Protein AF-A0A968FHF0-F1 (afdb_monomer)

Solvent-accessible surface area (backbone atoms only — not comparable to full-atom values): 9612 Å² total; per-residue (Å²): 140,87,88,80,83,91,76,79,77,74,74,72,69,67,66,68,71,50,58,62,59,48,50,54,51,40,49,52,52,21,49,50,27,45,76,70,68,37,43,71,62,16,47,58,38,48,56,65,43,60,82,50,46,88,76,46,55,59,46,56,37,13,48,51,24,38,51,52,7,52,38,27,43,76,73,68,38,54,69,59,13,44,54,28,37,50,51,11,50,66,48,16,42,97,41,83,91,66,37,50,52,55,71,66,58,46,54,51,48,55,52,51,46,62,70,61,51,79,89,76,80,70,85,80,75,80,86,84,74,86,82,81,90,87,83,90,80,88,79,91,79,83,90,85,83,88,82,88,83,81,86,83,90,130

Secondary structure (DSSP, 8-state):
-------SSSSSSSSSTHHHHHHHHHHHHHHHHHHTT-HHHHHHHHHHHHTTGGGS-HHHHHHHHHHHHHHHHHTT-HHHHHHHHHHHHHHH-SSGGG-SS-HHHHHHHHHHHHHHS-S--------SSSS-----------------------

Sequence (154 aa):
MNRTLPLALCAGLALVAGACGTLQNDLVQAEGAYEEARYDDAEVWLADIGQDVAKLDREHRARFFYVRGMTAYRLGRRNDALHYLALAREESGESEAASHLTAEKRQIMDRTLAELTPHTATHRANEAGAEEEEESSDGEAGGADDGAEASPQG

Nearest PDB structures (foldseek):
  4gpk-assembly1_C  TM=6.651E-01  e=2.239E-01  Bacillus thuringiensis serovar thuringiensis
  4gpk-assembly1_A  TM=6.488E-01  e=2.239E-01  Bacillus thuringiensis serovar thuringiensis
  4gpk-assembly2_F  TM=6.864E-01  e=4.459E-01  Bacillus thuringiensis serovar thuringiensis
  4gpk-assembly2_H  TM=6.503E-01  e=3.803E-01  Bacillus thuringiensis serovar thuringiensis
  8rw5-assembly1_B  TM=7.600E-01  e=1.356E+00  Myxococcus xanthus

pLDDT: mean 79.23, std 21.5, range [38.66, 98.81]

Foldseek 3Di:
DDDDDDPPPPPPPPVPVVVQVVLVVLLVVLVVCVVVVVLVSSVVSLVVSVVVLVVDDLLSNLSSLLSQLVSCVSVVVLVSNLVSLVSSCVSQDDDCVSGSDHPVSVVVSVVSNVVSDDPPPPDPDDPPPPDDDDDDDDDDDDDDDDDDDDDDDD

Radius of gyration: 34.1 Å; Cα contacts (8 Å, |Δi|>4): 123; chains: 1; bounding box: 46×99×103 Å

Structure (mmCIF, N/CA/C/O backbone):
data_AF-A0A968FHF0-F1
#
_entry.id   AF-A0A968FHF0-F1
#
loop_
_atom_site.group_PDB
_atom_site.id
_atom_site.type_symbol
_atom_site.label_atom_id
_atom_site.label_alt_id
_atom_site.label_comp_id
_atom_site.label_asym_id
_atom_site.label_entity_id
_atom_site.label_seq_id
_atom_site.pdbx_PDB_ins_code
_atom_site.Cartn_x
_atom_site.Cartn_y
_atom_site.Cartn_z
_atom_site.occupancy
_atom_site.B_iso_or_equiv
_atom_site.auth_seq_id
_atom_site.auth_comp_id
_atom_site.auth_asym_id
_atom_site.auth_atom_id
_atom_site.pdbx_PDB_model_num
ATOM 1 N N . MET A 1 1 ? -25.601 -1.271 -57.653 1.00 40.75 1 MET A N 1
ATOM 2 C CA . MET A 1 1 ? -24.170 -1.370 -57.285 1.00 40.75 1 MET A CA 1
ATOM 3 C C . MET A 1 1 ? -24.030 -0.809 -55.880 1.00 40.75 1 MET A C 1
ATOM 5 O O . MET A 1 1 ? -23.852 0.390 -55.737 1.00 40.75 1 MET A O 1
ATOM 9 N N . ASN A 1 2 ? -24.183 -1.648 -54.851 1.00 42.88 2 ASN A N 1
ATOM 10 C CA . ASN A 1 2 ? -24.156 -1.200 -53.456 1.00 42.88 2 ASN A CA 1
ATOM 11 C C . ASN A 1 2 ? -22.913 -1.788 -52.788 1.00 42.88 2 ASN A C 1
ATOM 13 O O . ASN A 1 2 ? -22.830 -2.995 -52.583 1.00 42.88 2 ASN A O 1
ATOM 17 N N . ARG A 1 3 ? -21.927 -0.931 -52.509 1.00 54.50 3 ARG A N 1
ATOM 18 C CA . ARG A 1 3 ? -20.753 -1.248 -51.693 1.00 54.50 3 ARG A CA 1
ATOM 19 C C . ARG A 1 3 ? -20.996 -0.673 -50.307 1.00 54.50 3 ARG A C 1
ATOM 21 O O .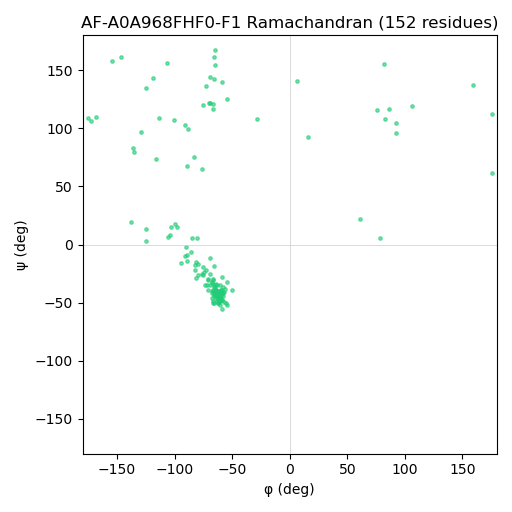 ARG A 1 3 ? -20.930 0.539 -50.135 1.00 54.50 3 ARG A O 1
ATOM 28 N N . THR A 1 4 ? -21.267 -1.529 -49.334 1.00 65.31 4 THR A N 1
ATOM 29 C CA . THR A 1 4 ? -21.303 -1.143 -47.924 1.00 65.31 4 THR A CA 1
ATOM 30 C C . THR A 1 4 ? -20.362 -2.025 -47.118 1.00 65.31 4 THR A C 1
ATOM 32 O O . THR A 1 4 ? -20.410 -3.245 -47.242 1.00 65.31 4 THR A O 1
ATOM 35 N N . LEU A 1 5 ? -19.600 -1.341 -46.257 1.00 58.75 5 LEU A N 1
ATOM 36 C CA . LEU A 1 5 ? -18.896 -1.793 -45.051 1.00 58.75 5 LEU A CA 1
ATOM 37 C C . LEU A 1 5 ? -17.516 -2.451 -45.221 1.00 58.75 5 LEU A C 1
ATOM 39 O O . LEU A 1 5 ? -17.401 -3.630 -45.538 1.00 58.75 5 LEU A O 1
ATOM 43 N N . PRO A 1 6 ? -16.473 -1.700 -44.820 1.00 53.44 6 PRO A N 1
ATOM 44 C CA . PRO A 1 6 ? -15.570 -2.200 -43.791 1.00 53.44 6 PRO A CA 1
ATOM 45 C C . PRO A 1 6 ? -15.285 -1.089 -42.766 1.00 53.44 6 PRO A C 1
ATOM 47 O O . PRO A 1 6 ? -14.268 -0.410 -42.839 1.00 53.44 6 PRO A O 1
ATOM 50 N N . LEU A 1 7 ? -16.202 -0.856 -41.824 1.00 52.72 7 LEU A N 1
ATOM 51 C CA . LEU A 1 7 ? -15.979 0.106 -40.726 1.00 52.72 7 LEU A CA 1
ATOM 52 C C . LEU A 1 7 ? -16.162 -0.520 -39.335 1.00 52.72 7 LEU A C 1
ATOM 54 O O . LEU A 1 7 ? -16.010 0.153 -38.326 1.00 52.72 7 LEU A O 1
ATOM 58 N N . ALA A 1 8 ? -16.434 -1.826 -39.265 1.00 54.81 8 ALA A N 1
ATOM 59 C CA . ALA A 1 8 ? -16.715 -2.520 -38.008 1.00 54.81 8 ALA A CA 1
ATOM 60 C C . ALA A 1 8 ? -15.475 -3.126 -37.316 1.00 54.81 8 ALA A C 1
ATOM 62 O O . ALA A 1 8 ? -15.582 -3.558 -36.175 1.00 54.81 8 ALA A O 1
ATOM 63 N N . LEU A 1 9 ? -14.302 -3.169 -37.963 1.00 51.28 9 LEU A N 1
ATOM 64 C CA . LEU A 1 9 ? -13.158 -3.944 -37.449 1.00 51.28 9 LEU A CA 1
ATOM 65 C C . LEU A 1 9 ? -12.162 -3.136 -36.590 1.00 51.28 9 LEU A C 1
ATOM 67 O O . LEU A 1 9 ? -11.381 -3.727 -35.854 1.00 51.28 9 LEU A O 1
ATOM 71 N N . CYS A 1 10 ? -12.192 -1.799 -36.620 1.00 49.84 10 CYS A N 1
ATOM 72 C CA . CYS A 1 10 ? -11.205 -0.977 -35.898 1.00 49.84 10 CYS A CA 1
ATOM 73 C C . CYS A 1 10 ? -11.593 -0.626 -34.448 1.00 49.84 10 CYS A C 1
ATOM 75 O O . CYS A 1 10 ? -10.763 -0.098 -33.715 1.00 49.84 10 CYS A O 1
ATOM 77 N N . ALA A 1 11 ? -12.821 -0.918 -34.008 1.00 54.66 11 ALA A N 1
ATOM 78 C CA . ALA A 1 11 ? -13.298 -0.523 -32.677 1.00 54.66 11 ALA A CA 1
ATOM 79 C C . ALA A 1 11 ? -12.850 -1.462 -31.534 1.00 54.66 11 ALA A C 1
ATOM 81 O O . ALA A 1 11 ? -12.934 -1.084 -30.371 1.00 54.66 11 ALA A O 1
ATOM 82 N N . GLY A 1 12 ? -12.355 -2.669 -31.837 1.00 53.34 12 GLY A N 1
ATOM 83 C CA . GLY A 1 12 ? -11.987 -3.660 -30.814 1.00 53.34 12 GLY A CA 1
ATOM 84 C C . GLY A 1 12 ? -10.603 -3.468 -30.178 1.00 53.34 12 GLY A C 1
ATOM 85 O O . GLY A 1 12 ? -10.376 -3.940 -29.070 1.00 53.34 12 GLY A O 1
ATOM 86 N N . LEU A 1 13 ? -9.673 -2.770 -30.843 1.00 52.03 13 LEU A N 1
ATOM 87 C CA . LEU A 1 13 ? -8.262 -2.743 -30.422 1.00 52.03 13 LEU A CA 1
ATOM 88 C C . LEU A 1 13 ? -7.921 -1.619 -29.422 1.00 52.03 13 LEU A C 1
ATOM 90 O O . LEU A 1 13 ? -6.881 -1.671 -28.774 1.00 52.03 13 LEU A O 1
ATOM 94 N N . ALA A 1 14 ? -8.794 -0.621 -29.253 1.00 54.88 14 ALA A N 1
ATOM 95 C CA . ALA A 1 14 ? -8.547 0.520 -28.363 1.00 54.88 14 ALA A CA 1
ATOM 96 C C . ALA A 1 14 ? -8.797 0.221 -26.869 1.00 54.88 14 ALA A C 1
ATOM 98 O O . ALA A 1 14 ? -8.326 0.963 -26.012 1.00 54.88 14 ALA A O 1
ATOM 99 N N . LEU A 1 15 ? -9.508 -0.863 -26.538 1.00 55.97 15 LEU A N 1
ATOM 100 C CA . LEU A 1 15 ? -9.890 -1.184 -25.155 1.00 55.97 15 LEU A CA 1
ATOM 101 C C . LEU A 1 15 ? -8.741 -1.748 -24.306 1.00 55.97 15 LEU A C 1
ATOM 103 O O . LEU A 1 15 ? -8.747 -1.587 -23.091 1.00 55.97 15 LEU A O 1
ATOM 107 N N . VAL A 1 16 ? -7.733 -2.373 -24.919 1.00 55.72 16 VAL A N 1
ATOM 108 C CA . VAL A 1 16 ? -6.675 -3.073 -24.165 1.00 55.72 16 VAL A CA 1
ATOM 109 C C . VAL A 1 16 ? -5.596 -2.113 -23.648 1.00 55.72 16 VAL A C 1
ATOM 111 O O . VAL A 1 16 ? -5.028 -2.345 -22.586 1.00 55.72 16 VAL A O 1
ATOM 114 N N . ALA A 1 17 ? -5.347 -0.997 -24.339 1.00 55.72 17 ALA A N 1
ATOM 115 C CA . ALA A 1 17 ? -4.336 -0.022 -23.919 1.00 55.72 17 ALA A CA 1
ATOM 116 C C . ALA A 1 17 ? -4.775 0.850 -22.723 1.00 55.72 17 ALA A C 1
ATOM 118 O O . ALA A 1 17 ? -3.927 1.424 -22.046 1.00 55.72 17 ALA A O 1
ATOM 119 N N . GLY A 1 18 ? -6.081 0.944 -22.444 1.00 60.38 18 GLY A N 1
ATOM 120 C CA . GLY A 1 18 ? -6.605 1.747 -21.332 1.00 60.38 18 GLY A CA 1
ATOM 121 C C . GLY A 1 18 ? -6.397 1.120 -19.949 1.00 60.38 18 GLY A C 1
ATOM 122 O O . GLY A 1 18 ? -6.279 1.848 -18.970 1.00 60.38 18 GLY A O 1
ATOM 123 N N . ALA A 1 19 ? -6.299 -0.209 -19.865 1.00 60.78 19 ALA A N 1
ATOM 124 C CA . ALA A 1 19 ? -6.301 -0.928 -18.589 1.00 60.78 19 ALA A CA 1
ATOM 125 C C . ALA A 1 19 ? -5.015 -0.747 -17.757 1.00 60.78 19 ALA A C 1
ATOM 127 O O . ALA A 1 19 ? -5.061 -0.779 -16.532 1.00 60.78 19 ALA A O 1
ATOM 128 N N . CYS A 1 20 ? -3.856 -0.535 -18.391 1.00 69.94 20 CYS A N 1
ATOM 129 C CA . CYS A 1 20 ? -2.620 -0.281 -17.638 1.00 69.94 20 CYS A CA 1
ATOM 130 C C . CYS A 1 20 ? -2.597 1.127 -17.028 1.00 69.94 20 CYS A C 1
ATOM 132 O O . CYS A 1 20 ? -2.078 1.314 -15.931 1.00 69.94 20 CYS A O 1
ATOM 134 N N . GLY A 1 21 ? -3.175 2.110 -17.729 1.00 77.38 21 GLY A N 1
ATOM 135 C CA . GLY A 1 21 ? -3.239 3.490 -17.249 1.00 77.38 21 GLY A CA 1
ATOM 136 C C . GLY A 1 21 ? -4.180 3.656 -16.056 1.00 77.38 21 GLY A C 1
ATOM 137 O O . GLY A 1 21 ? -3.880 4.435 -15.155 1.00 77.38 21 GLY A O 1
ATOM 138 N N . THR A 1 22 ? -5.281 2.899 -16.014 1.00 89.62 22 THR A N 1
ATOM 139 C CA . THR A 1 22 ? -6.208 2.914 -14.874 1.00 89.62 22 THR A CA 1
ATOM 140 C C . THR A 1 22 ? -5.549 2.339 -13.625 1.00 89.62 22 THR A C 1
ATOM 142 O O . THR A 1 22 ? -5.465 3.044 -12.630 1.00 89.62 22 THR A O 1
ATOM 145 N N . LEU A 1 23 ? -4.931 1.153 -13.709 1.00 92.00 23 LEU A N 1
ATOM 146 C CA . LEU A 1 23 ? -4.291 0.507 -12.551 1.00 92.00 23 LEU A CA 1
ATOM 147 C C . LEU A 1 23 ? -3.212 1.374 -11.887 1.00 92.00 23 LEU A C 1
ATOM 149 O O . LEU A 1 23 ? -3.108 1.422 -10.663 1.00 92.00 23 LEU A O 1
ATOM 153 N N . GLN A 1 24 ? -2.397 2.066 -12.686 1.00 92.62 24 GLN A N 1
ATOM 154 C CA . GLN A 1 24 ? -1.377 2.978 -12.162 1.00 92.62 24 GLN A CA 1
ATOM 155 C C . GLN A 1 24 ? -2.003 4.202 -11.488 1.00 92.62 24 GLN A C 1
ATOM 157 O O . GLN A 1 24 ? -1.545 4.615 -10.423 1.00 92.62 24 GLN A O 1
ATOM 162 N N . ASN A 1 25 ? -3.053 4.772 -12.084 1.00 94.69 25 ASN A N 1
ATOM 163 C CA . ASN A 1 25 ? -3.782 5.885 -11.488 1.00 94.69 25 ASN A CA 1
ATOM 164 C C . ASN A 1 25 ? -4.450 5.477 -10.167 1.00 94.69 25 ASN A C 1
ATOM 166 O O . ASN A 1 25 ? -4.346 6.206 -9.184 1.00 94.69 25 ASN A O 1
ATOM 170 N N . ASP A 1 26 ? -5.071 4.302 -10.120 1.00 96.25 26 ASP A N 1
ATOM 171 C CA . ASP A 1 26 ? -5.729 3.782 -8.920 1.00 96.25 26 ASP A CA 1
ATOM 172 C C . ASP A 1 26 ? -4.706 3.521 -7.808 1.00 96.25 26 ASP A C 1
ATOM 174 O O . ASP A 1 26 ? -4.964 3.821 -6.642 1.00 96.25 26 ASP A O 1
ATOM 178 N N . LEU A 1 27 ? -3.499 3.055 -8.156 1.00 97.44 27 LEU A N 1
ATOM 179 C CA . LEU A 1 27 ? -2.404 2.914 -7.194 1.00 97.44 27 LEU A CA 1
ATOM 180 C C . LEU A 1 27 ? -1.965 4.266 -6.617 1.00 97.44 27 LEU A C 1
ATOM 182 O O . LEU A 1 27 ? -1.722 4.360 -5.415 1.00 97.44 27 LEU A O 1
ATOM 186 N N . VAL A 1 28 ? -1.904 5.321 -7.434 1.00 97.44 28 VAL A N 1
ATOM 187 C CA . VAL A 1 28 ? -1.620 6.682 -6.947 1.00 97.44 28 VAL A CA 1
ATOM 188 C C . VAL A 1 28 ? -2.728 7.173 -6.007 1.00 97.44 28 VAL A C 1
ATOM 190 O O . VAL A 1 28 ? -2.426 7.782 -4.981 1.00 97.44 28 VAL A O 1
ATOM 193 N N . GLN A 1 29 ? -4.000 6.879 -6.301 1.00 98.25 29 GLN A N 1
ATOM 194 C CA . GLN A 1 29 ? -5.114 7.208 -5.398 1.00 98.25 29 GLN A CA 1
ATOM 195 C C . GLN A 1 29 ? -5.012 6.453 -4.066 1.00 98.25 29 GLN A C 1
ATOM 197 O O . GLN A 1 29 ? -5.195 7.050 -3.004 1.00 98.25 29 GLN A O 1
ATOM 202 N N . ALA A 1 30 ? -4.667 5.163 -4.106 1.00 98.19 30 ALA A N 1
ATOM 203 C CA . ALA A 1 30 ? -4.452 4.353 -2.911 1.00 98.19 30 ALA A CA 1
ATOM 204 C C . ALA A 1 30 ? -3.299 4.889 -2.045 1.00 98.19 30 ALA A C 1
ATOM 206 O O . ALA A 1 30 ? -3.437 4.992 -0.826 1.00 98.19 30 ALA A O 1
ATOM 207 N N . GLU A 1 31 ? -2.173 5.252 -2.667 1.00 98.31 31 GLU A N 1
ATOM 208 C CA . GLU A 1 31 ? -1.024 5.859 -1.987 1.00 98.31 31 GLU A CA 1
ATOM 209 C C . GLU A 1 31 ? -1.399 7.180 -1.314 1.00 98.31 31 GLU A C 1
ATOM 211 O O . GLU A 1 31 ? -1.116 7.351 -0.129 1.00 98.31 31 GLU A O 1
ATOM 216 N N . GLY A 1 32 ? -2.097 8.069 -2.027 1.00 98.38 32 GLY A N 1
ATOM 217 C CA . GLY A 1 32 ? -2.562 9.338 -1.469 1.00 98.38 32 GLY A CA 1
ATOM 218 C C . GLY A 1 32 ? -3.515 9.144 -0.287 1.00 98.38 32 GLY A C 1
ATOM 219 O O . GLY A 1 32 ? -3.332 9.754 0.764 1.00 98.38 32 GLY A O 1
ATOM 220 N N . ALA A 1 33 ? -4.488 8.236 -0.407 1.00 98.56 33 ALA A N 1
ATOM 221 C CA . ALA A 1 33 ? -5.398 7.913 0.692 1.00 98.56 33 ALA A CA 1
ATOM 222 C C . ALA A 1 33 ? -4.649 7.364 1.922 1.00 98.56 33 ALA A C 1
ATOM 224 O O . ALA A 1 33 ? -4.937 7.761 3.053 1.00 98.56 33 ALA A O 1
ATOM 225 N N . TYR A 1 34 ? -3.650 6.498 1.718 1.00 98.62 34 TYR A N 1
ATOM 226 C CA . TYR A 1 34 ? -2.797 5.994 2.796 1.00 98.62 34 TYR A CA 1
ATOM 227 C C . TYR A 1 34 ? -1.974 7.111 3.461 1.00 98.62 34 TYR A C 1
ATOM 229 O O . TYR A 1 34 ? -1.922 7.182 4.693 1.00 98.62 34 TYR A O 1
ATOM 237 N N . GLU A 1 35 ? -1.351 7.988 2.669 1.00 98.12 35 GLU A N 1
ATOM 238 C CA . GLU A 1 35 ? -0.529 9.108 3.150 1.00 98.12 35 GLU A CA 1
ATOM 239 C C . GLU A 1 35 ? -1.355 10.127 3.953 1.00 98.12 35 GLU A C 1
ATOM 241 O O . GLU A 1 35 ? -0.886 10.652 4.964 1.00 98.12 35 GLU A O 1
ATOM 246 N N . GLU A 1 36 ? -2.620 10.323 3.584 1.00 98.56 36 GLU A N 1
ATOM 247 C CA . GLU A 1 36 ? -3.597 11.145 4.309 1.00 98.56 36 GLU A CA 1
ATOM 248 C C . GLU A 1 36 ? -4.240 10.433 5.517 1.00 98.56 36 GLU A C 1
ATOM 250 O O . GLU A 1 36 ? -5.146 10.974 6.151 1.00 98.56 36 GLU A O 1
ATOM 255 N N . ALA A 1 37 ? -3.788 9.220 5.850 1.00 98.38 37 ALA A N 1
ATOM 256 C CA . ALA A 1 37 ? -4.327 8.370 6.913 1.00 98.38 37 ALA A CA 1
ATOM 257 C C . ALA A 1 37 ? -5.806 7.959 6.744 1.00 98.38 37 ALA A C 1
ATOM 259 O O . ALA A 1 37 ? -6.460 7.557 7.709 1.00 98.38 37 ALA A O 1
ATOM 260 N N . ARG A 1 38 ? -6.328 7.993 5.513 1.00 98.62 38 ARG A N 1
ATOM 261 C CA . ARG A 1 38 ? -7.658 7.490 5.142 1.00 98.62 38 ARG A CA 1
ATOM 262 C C . ARG A 1 38 ? -7.568 6.012 4.758 1.00 98.62 38 ARG A C 1
ATOM 264 O O . ARG A 1 38 ? -7.707 5.636 3.599 1.00 98.62 38 ARG A O 1
ATOM 271 N N . TYR A 1 39 ? -7.275 5.164 5.743 1.00 98.50 39 TYR A N 1
ATOM 272 C CA . TYR A 1 39 ? -6.940 3.753 5.507 1.00 98.50 39 TYR A CA 1
ATOM 273 C C . TYR A 1 39 ? -8.097 2.924 4.939 1.00 98.50 39 TYR A C 1
ATOM 275 O O . TYR A 1 39 ? -7.858 2.050 4.111 1.00 98.50 39 TYR A O 1
ATOM 283 N N . ASP A 1 40 ? -9.337 3.208 5.338 1.00 98.19 40 ASP A N 1
ATOM 284 C CA . ASP A 1 40 ? -10.511 2.544 4.762 1.00 98.19 40 ASP A CA 1
ATOM 285 C C . ASP A 1 40 ? -10.703 2.923 3.283 1.00 98.19 40 ASP A C 1
ATOM 287 O O . ASP A 1 40 ? -10.971 2.054 2.457 1.00 98.19 40 ASP A O 1
ATOM 291 N N . ASP A 1 41 ? -10.472 4.192 2.922 1.00 98.25 41 ASP A N 1
ATOM 292 C CA . ASP A 1 41 ? -10.511 4.645 1.524 1.00 98.25 41 ASP A CA 1
ATOM 293 C C . ASP A 1 41 ? -9.385 3.999 0.703 1.00 98.25 41 ASP A C 1
ATOM 295 O O . ASP A 1 41 ? -9.605 3.567 -0.428 1.00 98.25 41 ASP A O 1
ATOM 299 N N . ALA A 1 42 ? -8.179 3.894 1.274 1.00 98.38 42 ALA A N 1
ATOM 300 C CA . ALA A 1 42 ? -7.065 3.198 0.637 1.00 98.38 42 ALA A CA 1
ATOM 301 C C . ALA A 1 42 ? -7.417 1.728 0.350 1.00 98.38 42 ALA A C 1
ATOM 303 O O . ALA A 1 42 ? -7.132 1.238 -0.742 1.00 98.38 42 ALA A O 1
ATOM 304 N N . GLU A 1 43 ? -8.080 1.035 1.282 1.00 97.56 43 GLU A N 1
ATOM 305 C CA . GLU A 1 43 ? -8.514 -0.355 1.092 1.00 97.56 43 GLU A CA 1
ATOM 306 C C . GLU A 1 43 ? -9.467 -0.506 -0.102 1.00 97.56 43 GLU A C 1
ATOM 308 O O . GLU A 1 43 ? -9.340 -1.468 -0.861 1.00 97.56 43 GLU A O 1
ATOM 313 N N . VAL A 1 44 ? -10.380 0.451 -0.309 1.00 97.31 44 VAL A N 1
ATOM 314 C CA . VAL A 1 44 ? -11.308 0.443 -1.453 1.00 97.31 44 VAL A CA 1
ATOM 315 C C . VAL A 1 44 ? -10.540 0.473 -2.775 1.00 97.31 44 VAL A C 1
ATOM 317 O O . VAL A 1 44 ? -10.783 -0.372 -3.636 1.00 97.31 44 VAL A O 1
ATOM 320 N N . TRP A 1 45 ? -9.572 1.382 -2.918 1.00 97.50 45 TRP A N 1
ATOM 321 C CA . TRP A 1 45 ? -8.731 1.456 -4.120 1.00 97.50 45 TRP A CA 1
ATOM 322 C C . TRP A 1 45 ? -7.872 0.199 -4.306 1.00 97.50 45 TRP A C 1
ATOM 324 O O . TRP A 1 45 ? -7.780 -0.356 -5.400 1.00 97.50 45 TRP A O 1
ATOM 334 N N . LEU A 1 46 ? -7.267 -0.302 -3.227 1.00 97.81 46 LEU A N 1
ATOM 335 C CA . LEU A 1 46 ? -6.409 -1.488 -3.264 1.00 97.81 46 LEU A CA 1
ATOM 336 C C . LEU A 1 46 ? -7.173 -2.776 -3.593 1.00 97.81 46 LEU A C 1
ATOM 338 O O . LEU A 1 46 ? -6.584 -3.713 -4.141 1.00 97.81 46 LEU A O 1
ATOM 342 N N . ALA A 1 47 ? -8.453 -2.866 -3.228 1.00 95.94 47 ALA A N 1
ATOM 343 C CA . ALA A 1 47 ? -9.297 -4.009 -3.551 1.00 95.94 47 ALA A CA 1
ATOM 344 C C . ALA A 1 47 ? -9.508 -4.144 -5.066 1.00 95.94 47 ALA A C 1
ATOM 346 O O . ALA A 1 47 ? -9.416 -5.261 -5.580 1.00 95.94 47 ALA A O 1
ATOM 347 N N . ASP A 1 48 ? -9.711 -3.021 -5.759 1.00 93.69 48 ASP A N 1
ATOM 348 C CA . ASP A 1 48 ? -9.916 -2.977 -7.209 1.00 93.69 48 ASP A CA 1
ATOM 349 C C . ASP A 1 48 ? -8.647 -3.400 -7.969 1.00 93.69 48 ASP A C 1
ATOM 351 O O . ASP A 1 48 ? -8.663 -4.338 -8.767 1.00 93.69 48 ASP A O 1
ATOM 355 N N . ILE A 1 49 ? -7.496 -2.826 -7.597 1.00 95.44 49 ILE A N 1
ATOM 356 C CA . ILE A 1 49 ? -6.185 -3.180 -8.173 1.00 95.44 49 ILE A CA 1
ATOM 357 C C . ILE A 1 49 ? -5.843 -4.658 -7.926 1.00 95.44 49 ILE A C 1
ATOM 359 O O . ILE A 1 49 ? -5.212 -5.308 -8.760 1.00 95.44 49 ILE A O 1
ATOM 363 N N . GLY A 1 50 ? -6.242 -5.210 -6.774 1.00 92.38 50 GLY A N 1
ATOM 364 C CA . GLY A 1 50 ? -5.837 -6.543 -6.324 1.00 92.38 50 GLY A CA 1
ATOM 365 C C . GLY A 1 50 ? -6.210 -7.684 -7.274 1.00 92.38 50 GLY A C 1
ATOM 366 O O . GLY A 1 50 ? -5.488 -8.678 -7.321 1.00 92.38 50 GLY A O 1
ATOM 367 N N . GLN A 1 51 ? -7.280 -7.540 -8.063 1.00 91.31 51 GLN A N 1
ATOM 368 C CA . GLN A 1 51 ? -7.673 -8.548 -9.061 1.00 91.31 51 GLN A CA 1
ATOM 369 C C . GLN A 1 51 ? -6.688 -8.630 -10.235 1.00 91.31 51 GLN A C 1
ATOM 371 O O . GLN A 1 51 ? -6.552 -9.672 -10.871 1.00 91.31 51 GLN A O 1
ATOM 376 N N . ASP A 1 52 ? -5.976 -7.534 -10.487 1.00 94.69 52 ASP A N 1
ATOM 377 C CA . ASP A 1 52 ? -5.163 -7.312 -11.674 1.00 94.69 52 ASP A CA 1
ATOM 378 C C . ASP A 1 52 ? -3.702 -6.966 -11.343 1.00 94.69 52 ASP A C 1
ATOM 380 O O . ASP A 1 52 ? -2.932 -6.585 -12.224 1.00 94.69 52 ASP A O 1
ATOM 384 N N . VAL A 1 53 ? -3.275 -7.171 -10.091 1.00 94.75 53 VAL A N 1
ATOM 385 C CA . VAL A 1 53 ? -1.917 -6.858 -9.609 1.00 94.75 53 VAL A CA 1
ATOM 386 C C . VAL A 1 53 ? -0.815 -7.509 -10.455 1.00 94.75 53 VAL A C 1
ATOM 388 O 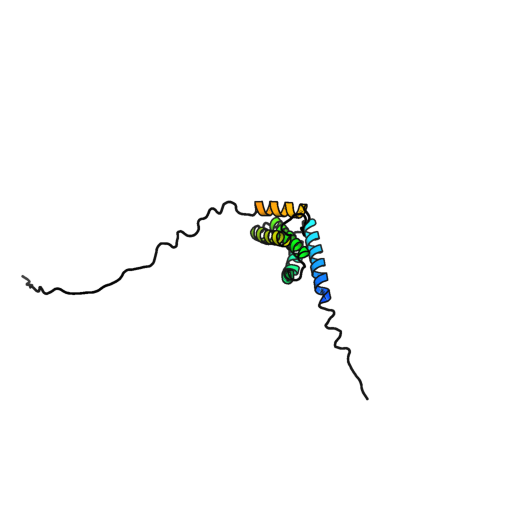O . VAL A 1 53 ? 0.245 -6.923 -10.651 1.00 94.75 53 VAL A O 1
ATOM 391 N N . ALA A 1 54 ? -1.065 -8.690 -11.028 1.00 94.00 54 ALA A N 1
ATOM 392 C CA . ALA A 1 54 ? -0.109 -9.383 -11.894 1.00 94.00 54 ALA A CA 1
ATOM 393 C C . ALA A 1 54 ? 0.176 -8.640 -13.216 1.00 94.00 54 ALA A C 1
ATOM 395 O O . ALA A 1 54 ? 1.184 -8.917 -13.864 1.00 94.00 54 ALA A O 1
ATOM 396 N N . LYS A 1 55 ? -0.694 -7.703 -13.621 1.00 93.31 55 LYS A N 1
ATOM 397 C CA . LYS A 1 55 ? -0.517 -6.857 -14.812 1.00 93.31 55 LYS A CA 1
ATOM 398 C C . LYS A 1 55 ? 0.384 -5.648 -14.547 1.00 93.31 55 LYS A C 1
ATOM 400 O O . LYS A 1 55 ? 0.876 -5.051 -15.502 1.00 93.31 55 LYS A O 1
ATOM 405 N N . LEU A 1 56 ? 0.598 -5.281 -13.280 1.00 92.75 56 LEU A N 1
ATOM 406 C CA . LEU A 1 56 ? 1.540 -4.232 -12.903 1.00 92.75 56 LEU A CA 1
ATOM 407 C C . LEU A 1 56 ? 2.977 -4.702 -13.155 1.00 92.75 56 LEU A C 1
ATOM 409 O O . LEU A 1 56 ? 3.316 -5.873 -12.940 1.00 92.75 56 LEU A O 1
ATOM 413 N N . ASP A 1 57 ? 3.845 -3.779 -13.569 1.00 93.62 57 ASP A N 1
ATOM 414 C CA . ASP A 1 57 ? 5.280 -4.043 -13.565 1.00 93.62 57 ASP A CA 1
ATOM 415 C C . ASP A 1 57 ? 5.802 -4.227 -12.130 1.00 93.62 57 ASP A C 1
ATOM 417 O O . ASP A 1 57 ? 5.118 -3.964 -11.138 1.00 93.62 57 ASP A O 1
ATOM 421 N N . ARG A 1 58 ? 7.035 -4.719 -12.023 1.00 93.81 58 ARG A N 1
ATOM 422 C CA . ARG A 1 58 ? 7.643 -5.070 -10.738 1.00 93.81 58 ARG A CA 1
ATOM 423 C C . ARG A 1 58 ? 7.711 -3.895 -9.765 1.00 93.81 58 ARG A C 1
ATOM 425 O O . ARG A 1 58 ? 7.494 -4.082 -8.569 1.00 93.81 58 ARG A O 1
ATOM 432 N N . GLU A 1 59 ? 7.964 -2.694 -10.279 1.00 93.81 59 GLU A N 1
ATOM 433 C CA . GLU A 1 59 ? 8.048 -1.496 -9.455 1.00 93.81 59 GLU A CA 1
ATOM 434 C C . GLU A 1 59 ? 6.695 -1.167 -8.823 1.00 93.81 59 GLU A C 1
ATOM 436 O O . GLU A 1 59 ? 6.582 -1.010 -7.603 1.00 93.81 59 GLU A O 1
ATOM 441 N N . HIS A 1 60 ? 5.648 -1.138 -9.643 1.00 96.25 60 HIS A N 1
ATOM 442 C CA . HIS A 1 60 ? 4.296 -0.858 -9.181 1.00 96.25 60 HIS A CA 1
ATOM 443 C C . HIS A 1 60 ? 3.746 -1.976 -8.286 1.00 96.25 60 HIS A C 1
ATOM 445 O O . HIS A 1 60 ? 3.030 -1.678 -7.331 1.00 96.25 60 HIS A O 1
ATOM 451 N N . ARG A 1 61 ? 4.115 -3.248 -8.509 1.00 97.31 61 ARG A N 1
ATOM 452 C CA . ARG A 1 61 ? 3.762 -4.345 -7.588 1.00 97.31 61 ARG A CA 1
ATOM 453 C C . ARG A 1 61 ? 4.391 -4.166 -6.211 1.00 97.31 61 ARG A C 1
ATOM 455 O O . ARG A 1 61 ? 3.688 -4.309 -5.213 1.00 97.31 61 ARG A O 1
ATOM 462 N N . ALA A 1 62 ? 5.675 -3.805 -6.140 1.00 97.44 62 ALA A N 1
ATOM 463 C CA . ALA A 1 62 ? 6.343 -3.542 -4.864 1.00 97.44 62 ALA A CA 1
ATOM 464 C C . ALA A 1 62 ? 5.632 -2.426 -4.079 1.00 97.44 62 ALA A C 1
ATOM 466 O O . ALA A 1 62 ? 5.362 -2.574 -2.885 1.00 97.44 62 ALA A O 1
ATOM 467 N N . ARG A 1 63 ? 5.266 -1.336 -4.765 1.00 97.88 63 ARG A N 1
ATOM 468 C CA . ARG A 1 63 ? 4.496 -0.222 -4.189 1.00 97.88 63 ARG A CA 1
ATOM 469 C C . ARG A 1 63 ? 3.105 -0.654 -3.730 1.00 97.88 63 ARG A C 1
ATOM 471 O O . ARG A 1 63 ? 2.746 -0.394 -2.585 1.00 97.88 63 ARG A O 1
ATOM 478 N N . PHE A 1 64 ? 2.359 -1.367 -4.573 1.00 98.44 64 PHE A N 1
ATOM 479 C CA . PHE A 1 64 ? 1.040 -1.901 -4.231 1.00 98.44 64 PHE A CA 1
ATOM 480 C C . PHE A 1 64 ? 1.085 -2.758 -2.962 1.00 98.44 64 PHE A C 1
ATOM 482 O O . PHE A 1 64 ? 0.333 -2.509 -2.019 1.00 98.44 64 PHE A O 1
ATOM 489 N N . PHE A 1 65 ? 1.991 -3.737 -2.903 1.00 98.62 65 PHE A N 1
ATOM 490 C CA . PHE A 1 65 ? 2.102 -4.622 -1.747 1.00 98.62 65 PHE A CA 1
ATOM 491 C C . PHE A 1 65 ? 2.545 -3.879 -0.486 1.00 98.62 65 PHE A C 1
ATOM 493 O O . PHE A 1 65 ? 2.028 -4.162 0.595 1.00 98.62 65 PHE A O 1
ATOM 500 N N . TYR A 1 66 ? 3.437 -2.890 -0.614 1.00 98.69 66 TYR A N 1
ATOM 501 C CA . TYR A 1 66 ? 3.833 -2.041 0.507 1.00 98.69 66 TYR A CA 1
ATOM 502 C C . TYR A 1 66 ? 2.628 -1.290 1.082 1.00 98.69 66 TYR A C 1
ATOM 504 O O . TYR A 1 66 ? 2.358 -1.381 2.279 1.00 98.69 66 TYR A O 1
ATOM 512 N N . VAL A 1 67 ? 1.867 -0.589 0.235 1.00 98.62 67 VAL A N 1
ATOM 513 C CA . VAL A 1 67 ? 0.709 0.205 0.673 1.00 98.62 67 VAL A CA 1
ATOM 514 C C . VAL A 1 67 ? -0.379 -0.699 1.238 1.00 98.62 67 VAL A C 1
ATOM 516 O O . VAL A 1 67 ? -0.932 -0.389 2.290 1.00 98.62 67 VAL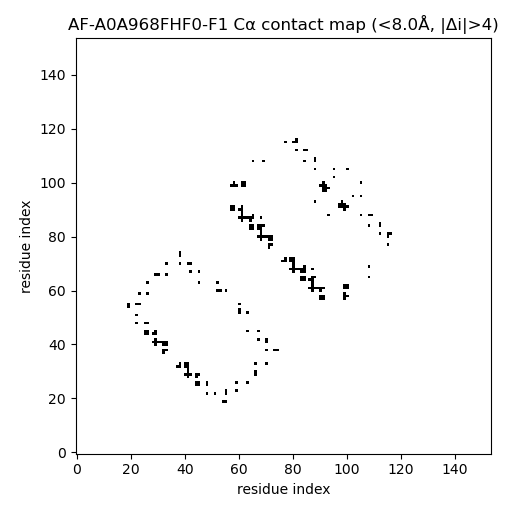 A O 1
ATOM 519 N N . ARG A 1 68 ? -0.646 -1.853 0.615 1.00 98.69 68 ARG A N 1
ATOM 520 C CA . ARG A 1 68 ? -1.626 -2.825 1.116 1.00 98.69 68 ARG A CA 1
ATOM 521 C C . ARG A 1 68 ? -1.230 -3.414 2.464 1.00 98.69 68 ARG A C 1
ATOM 523 O O . ARG A 1 68 ? -2.058 -3.481 3.369 1.00 98.69 68 ARG A O 1
ATOM 530 N N . GLY A 1 69 ? 0.039 -3.779 2.628 1.00 98.69 69 GLY A N 1
ATOM 531 C CA . GLY A 1 69 ? 0.567 -4.292 3.887 1.00 98.69 69 GLY A CA 1
ATOM 532 C C . GLY A 1 69 ? 0.557 -3.250 5.004 1.00 98.69 69 GLY A C 1
ATOM 533 O O . GLY A 1 69 ? 0.100 -3.536 6.111 1.00 98.69 69 GLY A O 1
ATOM 534 N N . MET A 1 70 ? 0.980 -2.018 4.713 1.00 98.81 70 MET A N 1
ATOM 535 C CA . MET A 1 70 ? 0.941 -0.928 5.688 1.00 98.81 70 MET A CA 1
ATOM 536 C C . MET A 1 70 ? -0.494 -0.516 6.031 1.00 98.81 70 MET A C 1
ATOM 538 O O . MET A 1 70 ? -0.792 -0.300 7.200 1.00 98.81 70 MET A O 1
ATOM 542 N N . THR A 1 71 ? -1.408 -0.470 5.061 1.00 98.81 71 THR A N 1
ATOM 543 C CA . THR A 1 71 ? -2.837 -0.202 5.304 1.00 98.81 71 THR A CA 1
ATOM 544 C C . THR A 1 71 ? -3.438 -1.272 6.214 1.00 98.81 71 THR A C 1
ATOM 546 O O . THR A 1 71 ? -4.026 -0.944 7.246 1.00 98.81 71 THR A O 1
ATOM 549 N N . ALA A 1 72 ? -3.192 -2.554 5.925 1.00 98.75 72 ALA A N 1
ATOM 550 C CA . ALA A 1 72 ? -3.606 -3.657 6.788 1.00 98.75 72 ALA A CA 1
ATOM 551 C C . ALA A 1 72 ? -3.020 -3.544 8.207 1.00 98.75 72 ALA A C 1
ATOM 553 O O . ALA A 1 72 ? -3.739 -3.746 9.186 1.00 98.75 72 ALA A O 1
ATOM 554 N N . TYR A 1 73 ? -1.746 -3.156 8.335 1.00 98.62 73 TYR A N 1
ATOM 555 C CA . TYR A 1 73 ? -1.098 -2.934 9.631 1.00 98.62 73 TYR A CA 1
ATOM 556 C C . TYR A 1 73 ? -1.799 -1.830 10.432 1.00 98.62 73 TYR A C 1
ATOM 558 O O . TYR A 1 73 ? -2.106 -2.021 11.609 1.00 98.62 73 TYR A O 1
ATOM 566 N N . ARG A 1 74 ? -2.112 -0.696 9.790 1.00 98.31 74 ARG A N 1
ATOM 567 C CA . ARG A 1 74 ? -2.798 0.445 10.421 1.00 98.31 74 ARG A CA 1
ATOM 568 C C . ARG A 1 74 ? -4.234 0.123 10.826 1.00 98.31 74 ARG A C 1
ATOM 570 O O . ARG A 1 74 ? -4.702 0.643 11.833 1.00 98.31 74 ARG A O 1
ATOM 577 N N . LEU A 1 75 ? -4.889 -0.775 10.096 1.00 98.19 75 LEU A N 1
ATOM 578 C CA . LEU A 1 75 ? -6.220 -1.297 10.410 1.00 98.19 75 LEU A CA 1
ATOM 579 C C . LEU A 1 75 ? -6.192 -2.485 11.394 1.00 98.19 75 LEU A C 1
ATOM 581 O O . LEU A 1 75 ? -7.225 -3.093 11.661 1.00 98.19 75 LEU A O 1
ATOM 585 N N . GLY A 1 76 ? -5.024 -2.845 11.940 1.00 98.12 76 GLY A N 1
ATOM 586 C CA . GLY A 1 76 ? -4.878 -3.910 12.939 1.00 98.12 76 GLY A CA 1
ATOM 587 C C . GLY A 1 76 ? -4.911 -5.339 12.381 1.00 98.12 76 GLY A C 1
ATOM 588 O O . GLY A 1 76 ? -4.854 -6.301 13.150 1.00 98.12 76 GLY A O 1
ATOM 589 N N . ARG A 1 77 ? -4.945 -5.516 11.056 1.00 98.19 77 ARG A N 1
ATOM 590 C CA . ARG A 1 77 ? -4.940 -6.826 10.387 1.00 98.19 77 ARG A CA 1
ATOM 591 C C . ARG A 1 77 ? -3.513 -7.360 10.257 1.00 98.19 77 ARG A C 1
ATOM 593 O O . ARG A 1 77 ? -2.905 -7.327 9.191 1.00 98.19 77 ARG A O 1
ATOM 600 N N . ARG A 1 78 ? -2.955 -7.849 11.371 1.00 97.75 78 ARG A N 1
ATOM 601 C CA . ARG A 1 78 ? -1.532 -8.238 11.476 1.00 97.75 78 ARG A CA 1
ATOM 602 C C . ARG A 1 78 ? -1.106 -9.345 10.499 1.00 97.75 78 ARG A C 1
ATOM 604 O O . ARG A 1 78 ? -0.016 -9.249 9.946 1.00 97.75 78 ARG A O 1
ATOM 611 N N . ASN A 1 79 ? -1.944 -10.358 10.264 1.00 97.50 79 ASN A N 1
ATOM 612 C CA . ASN A 1 79 ? -1.616 -11.454 9.338 1.00 97.50 79 ASN A CA 1
ATOM 613 C C . ASN A 1 79 ? -1.550 -10.973 7.882 1.00 97.50 79 ASN A C 1
ATOM 615 O O . ASN A 1 79 ? -0.582 -11.269 7.185 1.00 97.50 79 ASN A O 1
ATOM 619 N N . ASP A 1 80 ? -2.534 -10.179 7.452 1.00 98.12 80 ASP A N 1
ATOM 620 C CA . ASP A 1 80 ? -2.542 -9.572 6.117 1.00 98.12 80 ASP A CA 1
ATOM 621 C C . ASP A 1 80 ? -1.346 -8.636 5.942 1.00 98.12 80 ASP A C 1
ATOM 623 O O . ASP A 1 80 ? -0.666 -8.675 4.919 1.00 98.12 80 ASP A O 1
ATOM 627 N N . ALA A 1 81 ? -1.054 -7.826 6.963 1.00 98.69 81 ALA A N 1
ATOM 628 C CA . ALA A 1 81 ? 0.105 -6.949 6.964 1.00 98.69 81 ALA A CA 1
ATOM 629 C C . ALA A 1 81 ? 1.404 -7.734 6.762 1.00 98.69 81 ALA A C 1
ATOM 631 O O . ALA A 1 81 ? 2.191 -7.393 5.884 1.00 98.69 81 ALA A O 1
ATOM 632 N N . LEU A 1 82 ? 1.611 -8.810 7.528 1.00 98.25 82 LEU A N 1
ATOM 633 C CA . LEU A 1 82 ? 2.791 -9.662 7.398 1.00 98.25 82 LEU A CA 1
ATOM 634 C C . LEU A 1 82 ? 2.894 -10.248 5.986 1.00 98.25 82 LEU A C 1
ATOM 636 O O . LEU A 1 82 ? 3.952 -10.173 5.365 1.00 98.25 82 LEU A O 1
ATOM 640 N N . HIS A 1 83 ? 1.790 -10.789 5.470 1.00 97.94 83 HIS A N 1
ATOM 641 C CA . HIS A 1 83 ? 1.735 -11.382 4.140 1.00 97.94 83 HIS A CA 1
ATOM 642 C C . HIS A 1 83 ? 2.113 -10.377 3.043 1.00 97.94 83 HIS A C 1
ATOM 644 O O . HIS A 1 83 ? 3.039 -10.621 2.268 1.00 97.94 83 HIS A O 1
ATOM 650 N N . TYR A 1 84 ? 1.435 -9.230 2.988 1.00 98.56 84 TYR A N 1
ATOM 651 C CA . TYR A 1 84 ? 1.662 -8.254 1.924 1.00 98.56 84 TYR A CA 1
ATOM 652 C C . TYR A 1 84 ? 3.004 -7.533 2.063 1.00 98.56 84 TYR A C 1
ATOM 654 O O . TYR A 1 84 ? 3.653 -7.285 1.053 1.00 98.56 84 TYR A O 1
ATOM 662 N N . LEU A 1 85 ? 3.481 -7.249 3.279 1.00 98.44 85 LEU A N 1
ATOM 663 C CA . LEU A 1 85 ? 4.814 -6.664 3.455 1.00 98.44 85 LEU A CA 1
ATOM 664 C C . LEU A 1 85 ? 5.930 -7.645 3.063 1.00 98.44 85 LEU A C 1
ATOM 666 O O . LEU A 1 85 ? 6.954 -7.214 2.536 1.00 98.44 85 LEU A O 1
ATOM 670 N N . ALA A 1 86 ? 5.736 -8.955 3.250 1.00 97.50 86 ALA A N 1
ATOM 671 C CA . ALA A 1 86 ? 6.688 -9.955 2.766 1.00 97.50 86 ALA A CA 1
ATOM 672 C C . ALA A 1 86 ? 6.749 -9.977 1.228 1.00 97.50 86 ALA A C 1
ATOM 674 O O . ALA A 1 86 ? 7.840 -9.991 0.658 1.00 97.50 86 ALA A O 1
ATOM 675 N N . LEU A 1 87 ? 5.596 -9.892 0.552 1.00 97.62 87 LEU A N 1
ATOM 676 C CA . LEU A 1 87 ? 5.535 -9.761 -0.910 1.00 97.62 87 LEU A CA 1
ATOM 677 C C . LEU A 1 87 ? 6.161 -8.450 -1.400 1.00 97.62 87 LEU A C 1
ATOM 679 O O . LEU A 1 87 ? 6.888 -8.443 -2.391 1.00 97.62 87 LEU A O 1
ATOM 683 N N . ALA A 1 88 ? 5.930 -7.344 -0.689 1.00 97.62 88 ALA A N 1
ATOM 684 C CA . ALA A 1 88 ? 6.544 -6.058 -1.006 1.00 97.62 88 ALA A CA 1
ATOM 685 C C . ALA A 1 88 ? 8.072 -6.140 -0.956 1.00 97.62 88 ALA A C 1
ATOM 687 O O . ALA A 1 88 ? 8.744 -5.630 -1.852 1.00 97.62 88 ALA A O 1
ATOM 688 N N . ARG A 1 89 ? 8.621 -6.825 0.055 1.00 95.81 89 ARG A N 1
ATOM 689 C CA . ARG A 1 89 ? 10.062 -7.049 0.187 1.00 95.81 89 ARG A CA 1
ATOM 690 C C . ARG A 1 89 ? 10.623 -7.837 -0.994 1.00 95.81 89 ARG A C 1
ATOM 692 O O . ARG A 1 89 ? 11.600 -7.383 -1.587 1.00 95.81 89 ARG A O 1
ATOM 699 N N . GLU A 1 90 ? 9.980 -8.940 -1.365 1.00 95.12 90 GLU A N 1
ATOM 700 C CA . GLU A 1 90 ? 10.371 -9.772 -2.512 1.00 95.12 90 GLU A CA 1
ATOM 701 C C . GLU A 1 90 ? 10.364 -8.980 -3.830 1.00 95.12 90 GLU A C 1
ATOM 703 O O . GLU A 1 90 ? 11.332 -8.985 -4.595 1.00 95.12 90 GLU A O 1
ATOM 708 N N . GLU A 1 91 ? 9.296 -8.224 -4.086 1.00 95.44 91 GLU A N 1
ATOM 709 C CA . GLU A 1 91 ? 9.178 -7.432 -5.312 1.00 95.44 91 GLU A CA 1
ATOM 710 C C . GLU A 1 91 ? 10.132 -6.233 -5.322 1.00 95.44 91 GLU A C 1
ATOM 712 O O . GLU A 1 91 ? 10.618 -5.851 -6.384 1.00 95.44 91 GLU A O 1
ATOM 717 N N . SER A 1 92 ? 10.461 -5.664 -4.157 1.00 91.44 92 SER A N 1
ATOM 718 C CA . SER A 1 92 ? 11.330 -4.487 -4.046 1.00 91.44 92 SER A CA 1
ATOM 719 C C . SER A 1 92 ? 12.798 -4.747 -4.393 1.00 91.44 92 SER A C 1
ATOM 721 O O . SER A 1 92 ? 13.534 -3.781 -4.559 1.00 91.44 92 SER A O 1
ATOM 723 N N . GLY A 1 93 ? 13.220 -6.008 -4.535 1.00 85.50 93 GLY A N 1
ATOM 724 C CA . GLY A 1 93 ? 14.610 -6.383 -4.797 1.00 85.50 93 GLY A CA 1
ATOM 725 C C . GLY A 1 93 ? 15.484 -6.425 -3.538 1.00 85.50 93 GLY A C 1
ATOM 726 O O . GLY A 1 93 ? 15.212 -5.769 -2.532 1.00 85.50 93 GLY A O 1
ATOM 727 N N . GLU A 1 94 ? 16.556 -7.218 -3.607 1.00 77.25 94 GLU A N 1
ATOM 728 C CA . GLU A 1 94 ? 17.374 -7.609 -2.446 1.00 77.25 94 GLU A CA 1
ATOM 729 C C . GLU A 1 94 ? 18.265 -6.488 -1.885 1.00 77.25 94 GLU A C 1
ATOM 731 O O . GLU A 1 94 ? 18.674 -6.542 -0.727 1.00 77.25 94 GLU A O 1
ATOM 736 N N . SER A 1 95 ? 18.581 -5.473 -2.695 1.00 73.69 95 SER A N 1
ATOM 737 C CA . SER A 1 95 ? 19.499 -4.389 -2.333 1.00 73.69 95 SER A CA 1
ATOM 738 C C . SER A 1 95 ? 18.805 -3.035 -2.350 1.00 73.69 95 SER A C 1
ATOM 740 O O . SER A 1 95 ? 18.020 -2.736 -3.249 1.00 73.69 95 SER A O 1
ATOM 742 N N . GLU A 1 96 ? 19.182 -2.174 -1.402 1.00 73.81 96 GLU A N 1
ATOM 743 C CA . GLU A 1 96 ? 18.757 -0.772 -1.336 1.00 73.81 96 GLU A CA 1
ATOM 744 C C . GLU A 1 96 ? 18.958 -0.025 -2.662 1.00 73.81 96 GLU A C 1
ATOM 746 O O . GLU A 1 96 ? 18.098 0.750 -3.072 1.00 73.81 96 GLU A O 1
ATOM 751 N N . ALA A 1 97 ? 20.062 -0.296 -3.364 1.00 70.94 97 ALA A N 1
ATOM 752 C CA . ALA A 1 97 ? 20.403 0.381 -4.614 1.00 70.94 97 ALA A CA 1
ATOM 753 C C . ALA A 1 97 ? 19.553 -0.070 -5.817 1.00 70.94 97 ALA A C 1
ATOM 755 O O . ALA A 1 97 ? 19.429 0.672 -6.786 1.00 70.94 97 ALA A O 1
ATOM 756 N N . ALA A 1 98 ? 18.976 -1.275 -5.765 1.00 75.25 98 ALA A N 1
ATOM 757 C CA . ALA A 1 98 ? 18.133 -1.848 -6.823 1.00 75.25 98 ALA A CA 1
ATOM 758 C C . ALA A 1 98 ? 16.638 -1.774 -6.475 1.00 75.25 98 ALA A C 1
ATOM 760 O O . ALA A 1 98 ? 15.810 -2.474 -7.054 1.00 75.25 98 ALA A O 1
ATOM 761 N N . SER A 1 99 ? 16.317 -0.952 -5.482 1.00 83.00 99 SER A N 1
ATOM 762 C CA . SER A 1 99 ? 15.010 -0.881 -4.876 1.00 83.00 99 SER A CA 1
ATOM 763 C C . SER A 1 99 ? 13.951 -0.232 -5.742 1.00 83.00 99 SER A C 1
ATOM 765 O O . SER A 1 99 ? 14.139 0.885 -6.213 1.00 83.00 99 SER A O 1
ATOM 767 N N . HIS A 1 100 ? 12.773 -0.843 -5.778 1.00 89.31 100 HIS A N 1
ATOM 768 C CA . HIS A 1 100 ? 11.562 -0.192 -6.283 1.00 89.31 100 HIS A CA 1
ATOM 769 C C . HIS A 1 100 ? 10.811 0.656 -5.236 1.00 89.31 100 HIS A C 1
ATOM 771 O O . HIS A 1 100 ? 9.852 1.352 -5.556 1.00 89.31 100 HIS A O 1
ATO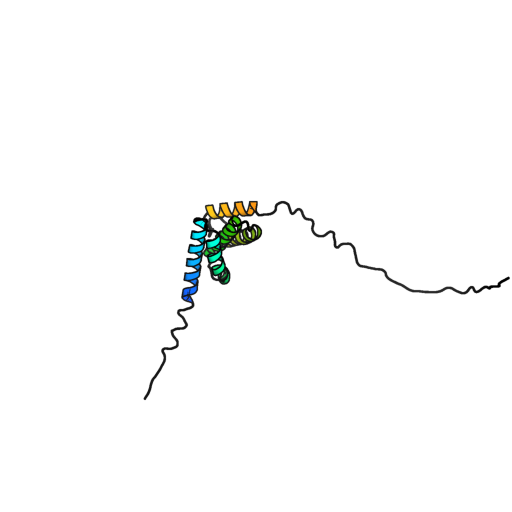M 777 N N . LEU A 1 101 ? 11.242 0.611 -3.974 1.00 93.06 101 LEU A N 1
ATOM 778 C CA . LEU A 1 101 ? 10.754 1.458 -2.881 1.00 93.06 101 LEU A CA 1
ATOM 779 C C . LEU A 1 101 ? 11.796 2.520 -2.503 1.00 93.06 101 LEU A C 1
ATOM 781 O O . LEU A 1 101 ? 12.997 2.321 -2.688 1.00 93.06 101 LEU A O 1
ATOM 785 N N . THR A 1 102 ? 11.369 3.631 -1.903 1.00 93.88 102 THR A N 1
ATOM 786 C CA . THR A 1 102 ? 12.320 4.570 -1.286 1.00 93.88 102 THR A CA 1
ATOM 787 C C . THR A 1 102 ? 13.030 3.903 -0.101 1.00 93.88 102 THR A C 1
ATOM 789 O O . THR A 1 102 ? 12.479 2.995 0.526 1.00 93.88 102 THR A O 1
ATOM 792 N N . ALA A 1 103 ? 14.241 4.359 0.236 1.00 92.75 103 ALA A N 1
ATOM 793 C CA . ALA A 1 103 ? 14.991 3.835 1.385 1.00 92.75 103 ALA A CA 1
ATOM 794 C C . ALA A 1 103 ? 14.189 3.952 2.696 1.00 92.75 103 ALA A C 1
ATOM 796 O O . ALA A 1 103 ? 14.156 3.029 3.506 1.00 92.75 103 ALA A O 1
ATOM 797 N N . GLU A 1 104 ? 13.455 5.055 2.865 1.00 94.31 104 GLU A N 1
ATOM 798 C CA . GLU A 1 104 ? 12.551 5.247 4.000 1.00 94.31 104 GLU A CA 1
ATOM 799 C C . GLU A 1 104 ? 11.429 4.198 4.029 1.00 94.31 104 GLU A C 1
ATOM 801 O O . GLU A 1 104 ? 11.239 3.533 5.049 1.00 94.31 104 GLU A O 1
ATOM 806 N N . LYS A 1 105 ? 10.715 3.994 2.909 1.00 96.06 105 LYS A N 1
ATOM 807 C CA . LYS A 1 105 ? 9.645 2.987 2.825 1.00 96.06 105 LYS A CA 1
ATOM 808 C C . LYS A 1 105 ? 10.190 1.581 3.098 1.00 96.06 105 LYS A C 1
ATOM 810 O O . LYS A 1 105 ? 9.553 0.839 3.847 1.00 96.06 105 LYS A O 1
ATOM 815 N N . ARG A 1 106 ? 11.384 1.233 2.591 1.00 95.19 106 ARG A N 1
A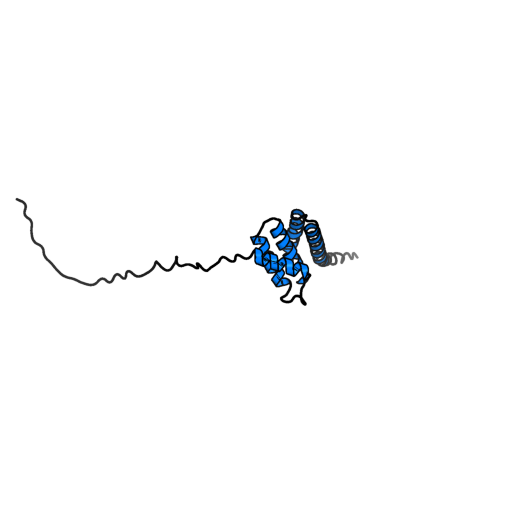TOM 816 C CA . ARG A 1 106 ? 12.045 -0.047 2.911 1.00 95.19 106 ARG A CA 1
ATOM 817 C C . ARG A 1 106 ? 12.343 -0.168 4.404 1.00 95.19 106 ARG A C 1
ATOM 819 O O . ARG A 1 106 ? 11.969 -1.169 5.007 1.00 95.19 106 ARG A O 1
ATOM 826 N N . GLN A 1 107 ? 12.961 0.840 5.015 1.00 95.25 107 GLN A N 1
ATOM 827 C CA . GLN A 1 107 ? 13.293 0.796 6.440 1.00 95.25 107 GLN A CA 1
ATOM 828 C C . GLN A 1 107 ? 12.041 0.625 7.314 1.00 95.25 107 GLN A C 1
ATOM 830 O O . GLN A 1 107 ? 12.059 -0.139 8.283 1.00 95.25 107 GLN A O 1
ATOM 835 N N . ILE A 1 108 ? 10.954 1.330 6.981 1.00 97.31 108 ILE A N 1
ATOM 836 C CA . ILE A 1 108 ? 9.665 1.193 7.668 1.00 97.31 108 ILE A CA 1
ATOM 837 C C . ILE A 1 108 ? 9.132 -0.233 7.506 1.00 97.31 108 ILE A C 1
ATOM 839 O O . ILE A 1 108 ? 8.816 -0.869 8.508 1.00 97.31 108 ILE A O 1
ATOM 843 N N . MET A 1 109 ? 9.090 -0.751 6.274 1.00 97.31 109 MET A N 1
ATOM 844 C CA . MET A 1 109 ? 8.642 -2.115 5.977 1.00 97.31 109 MET A CA 1
ATOM 845 C C . MET A 1 109 ? 9.425 -3.161 6.774 1.00 97.31 109 MET A C 1
ATOM 847 O O . MET A 1 109 ? 8.815 -4.000 7.431 1.00 97.31 109 MET A O 1
ATOM 851 N N . ASP A 1 110 ? 10.757 -3.102 6.760 1.00 95.88 110 ASP A N 1
ATOM 852 C CA . ASP A 1 110 ? 11.605 -4.080 7.446 1.00 95.88 110 ASP A CA 1
ATOM 853 C C . ASP A 1 110 ? 11.416 -4.040 8.965 1.00 95.88 110 ASP A C 1
ATOM 855 O O . ASP A 1 110 ? 11.353 -5.085 9.617 1.00 95.88 110 ASP A O 1
ATOM 859 N N . ARG A 1 111 ? 11.255 -2.842 9.538 1.00 97.31 111 ARG A N 1
ATOM 860 C CA . ARG A 1 111 ? 10.926 -2.683 10.959 1.00 97.31 111 ARG A CA 1
ATOM 861 C C . ARG A 1 111 ? 9.568 -3.302 11.286 1.00 97.31 111 ARG A C 1
ATOM 863 O O . ARG A 1 111 ? 9.456 -4.028 12.270 1.00 97.31 111 ARG A O 1
ATOM 870 N N . THR A 1 112 ? 8.549 -3.028 10.474 1.00 98.00 112 THR A N 1
ATOM 871 C CA . THR A 1 112 ? 7.199 -3.565 10.677 1.00 98.00 112 THR A CA 1
ATOM 872 C C . THR A 1 112 ? 7.174 -5.085 10.511 1.00 98.00 112 THR A C 1
ATOM 874 O O . THR A 1 112 ? 6.565 -5.772 11.325 1.00 98.00 112 THR A O 1
ATOM 877 N N . LEU A 1 113 ? 7.896 -5.642 9.536 1.00 97.38 113 LEU A N 1
ATOM 878 C CA . LEU A 1 113 ? 8.064 -7.089 9.386 1.00 97.38 113 LEU A CA 1
ATOM 879 C C . LEU A 1 113 ? 8.725 -7.721 10.616 1.00 97.38 113 LEU A C 1
ATOM 881 O O . LEU A 1 113 ? 8.249 -8.747 11.099 1.00 97.38 113 LEU A O 1
ATOM 885 N N . ALA A 1 114 ? 9.778 -7.105 11.158 1.00 96.06 114 ALA A N 1
ATOM 886 C CA . ALA A 1 114 ? 10.440 -7.595 12.367 1.00 96.06 114 ALA A CA 1
ATOM 887 C C . ALA A 1 114 ? 9.512 -7.584 13.599 1.00 96.06 114 ALA A C 1
ATOM 889 O O . ALA A 1 114 ? 9.597 -8.481 14.439 1.00 96.06 114 ALA A O 1
ATOM 890 N N . GLU A 1 115 ? 8.611 -6.602 13.694 1.00 96.25 115 GLU A N 1
ATOM 891 C CA . GLU A 1 115 ? 7.579 -6.529 14.739 1.00 96.25 115 GLU A CA 1
ATOM 892 C C . GLU A 1 115 ? 6.475 -7.584 14.552 1.00 96.25 115 GLU A C 1
ATOM 894 O O . GLU A 1 115 ? 5.962 -8.140 15.524 1.00 96.25 115 GLU A O 1
ATOM 899 N N . LEU A 1 116 ? 6.066 -7.837 13.307 1.00 95.88 116 LEU A N 1
ATOM 900 C CA . LEU A 1 116 ? 4.975 -8.759 12.987 1.00 95.88 116 LEU A CA 1
ATOM 901 C C . LEU A 1 116 ? 5.400 -10.228 13.009 1.00 95.88 116 LEU A C 1
ATOM 903 O O . LEU A 1 116 ? 4.556 -11.092 13.243 1.00 95.88 116 LEU A O 1
ATOM 907 N N . THR A 1 117 ? 6.679 -10.516 12.769 1.00 92.69 117 THR A N 1
ATOM 908 C CA . THR A 1 117 ? 7.201 -11.885 12.724 1.00 92.69 117 THR A CA 1
ATOM 909 C C . THR A 1 117 ? 7.188 -12.505 14.128 1.00 92.69 117 THR A C 1
ATOM 911 O O . THR A 1 117 ? 7.825 -11.965 15.034 1.00 92.69 117 THR A O 1
ATOM 914 N N . PRO A 1 118 ? 6.493 -13.637 14.348 1.00 83.88 118 PRO A N 1
ATOM 915 C CA . PRO A 1 118 ? 6.489 -14.311 15.642 1.00 83.88 118 PRO A CA 1
ATOM 916 C C . PRO A 1 118 ? 7.876 -14.873 15.983 1.00 83.88 118 PRO A C 1
ATOM 918 O O . PRO A 1 118 ? 8.393 -15.733 15.276 1.00 83.88 118 PRO A O 1
ATOM 921 N N . HIS A 1 119 ? 8.458 -14.445 17.104 1.00 73.50 119 HIS A N 1
ATOM 922 C CA . HIS A 1 119 ? 9.776 -14.918 17.570 1.00 73.50 119 HIS A CA 1
ATOM 923 C C . HIS A 1 119 ? 9.702 -16.150 18.488 1.00 73.50 119 HIS A C 1
ATOM 925 O O . HIS A 1 119 ? 10.724 -16.656 18.941 1.00 73.50 119 HIS A O 1
ATOM 931 N N . THR A 1 120 ? 8.495 -16.635 18.794 1.00 61.66 120 THR A N 1
ATOM 932 C CA . THR A 1 120 ? 8.243 -17.677 19.808 1.00 61.66 120 THR A CA 1
ATOM 933 C C . THR A 1 120 ? 7.914 -19.055 19.235 1.00 61.66 120 THR A C 1
ATOM 935 O O . THR A 1 120 ? 7.607 -19.969 19.997 1.00 61.66 120 THR A O 1
ATOM 938 N N . ALA A 1 121 ? 8.011 -19.252 17.917 1.00 58.03 121 ALA A N 1
ATOM 939 C CA . ALA A 1 121 ? 7.883 -20.574 17.308 1.00 58.03 121 ALA A CA 1
ATOM 940 C C . ALA A 1 121 ? 9.166 -21.403 17.514 1.00 58.03 121 ALA A C 1
ATOM 942 O O . ALA A 1 121 ? 9.864 -21.760 16.569 1.00 58.03 121 ALA A O 1
ATOM 943 N N . THR A 1 122 ? 9.493 -21.730 18.765 1.00 56.75 122 THR A N 1
ATOM 944 C CA . THR A 1 122 ? 10.338 -22.892 19.045 1.00 56.75 122 THR A CA 1
ATOM 945 C C . THR A 1 122 ? 9.546 -24.135 18.650 1.00 56.75 122 THR A C 1
ATOM 947 O O . THR A 1 122 ? 8.480 -24.382 19.213 1.00 56.75 122 THR A O 1
ATOM 950 N N . HIS A 1 123 ? 10.042 -24.878 17.659 1.00 51.84 123 HIS A N 1
ATOM 951 C CA . HIS A 1 123 ? 9.541 -26.176 17.204 1.00 51.84 123 HIS A CA 1
ATOM 952 C C . HIS A 1 123 ? 8.844 -26.995 18.312 1.00 51.84 123 HIS A C 1
ATOM 954 O O . HIS A 1 123 ? 9.500 -27.585 19.163 1.00 51.84 123 HIS A O 1
ATOM 960 N N . ARG A 1 124 ? 7.517 -27.119 18.238 1.00 54.22 124 ARG A N 1
ATOM 961 C CA . ARG A 1 124 ? 6.828 -28.360 18.616 1.00 54.22 124 ARG A CA 1
ATOM 962 C C . ARG A 1 124 ? 6.162 -28.888 17.353 1.00 54.22 124 ARG A C 1
ATOM 964 O O . ARG A 1 124 ? 4.966 -28.724 17.141 1.00 54.22 124 ARG A O 1
ATOM 971 N N . ALA A 1 125 ? 6.984 -29.431 16.462 1.00 51.06 125 ALA A N 1
ATOM 972 C CA . ALA A 1 125 ? 6.494 -30.266 15.379 1.00 51.06 125 ALA A CA 1
ATOM 973 C C . ALA A 1 125 ? 6.119 -31.627 15.990 1.00 51.06 125 ALA A C 1
ATOM 975 O O . ALA A 1 125 ? 6.964 -32.241 16.626 1.00 51.06 125 ALA A O 1
ATOM 976 N N . ASN A 1 126 ? 4.848 -32.018 15.858 1.00 47.53 126 ASN A N 1
ATOM 977 C CA . ASN A 1 126 ? 4.282 -33.365 16.025 1.00 47.53 126 ASN A CA 1
ATOM 978 C C . ASN A 1 126 ? 5.136 -34.425 16.761 1.00 47.53 126 ASN A C 1
ATOM 980 O O . ASN A 1 126 ? 5.825 -35.209 16.120 1.00 47.53 126 ASN A O 1
ATOM 984 N N . GLU A 1 127 ? 4.961 -34.548 18.080 1.00 49.34 127 GLU A N 1
ATOM 985 C CA . GLU A 1 127 ? 5.170 -35.818 18.813 1.00 49.34 127 GLU A CA 1
ATOM 986 C C . GLU A 1 127 ? 3.836 -36.557 19.056 1.00 49.34 127 GLU A C 1
ATOM 988 O O . GLU A 1 127 ? 3.754 -37.464 19.871 1.00 49.34 127 GLU A O 1
ATOM 993 N N . ALA A 1 128 ? 2.762 -36.173 18.360 1.00 50.94 128 ALA A N 1
ATOM 994 C CA . ALA A 1 128 ? 1.424 -36.751 18.536 1.00 50.94 128 ALA A CA 1
ATOM 995 C C . ALA A 1 128 ? 1.064 -37.814 17.477 1.00 50.94 128 ALA A C 1
ATOM 997 O O . ALA A 1 128 ? -0.111 -38.096 17.279 1.00 50.94 128 ALA A O 1
ATOM 998 N N . GLY A 1 129 ? 2.051 -38.363 16.759 1.00 47.56 129 GLY A N 1
ATOM 999 C CA . GLY A 1 129 ? 1.826 -39.352 15.693 1.00 47.56 129 GLY A CA 1
ATOM 1000 C C . GLY A 1 129 ? 2.816 -40.518 15.683 1.00 47.56 129 GLY A C 1
ATOM 1001 O O . GLY A 1 129 ? 2.987 -41.135 14.641 1.00 47.56 129 GLY A O 1
ATOM 1002 N N . ALA A 1 130 ? 3.510 -40.780 16.796 1.00 48.31 130 ALA A N 1
ATOM 1003 C CA . ALA A 1 130 ? 4.440 -41.910 16.928 1.00 48.31 130 ALA A CA 1
ATOM 1004 C C . ALA A 1 130 ? 3.869 -43.078 17.754 1.00 48.31 130 ALA A C 1
ATOM 1006 O O . ALA A 1 130 ? 4.593 -44.023 18.054 1.00 48.31 130 ALA A O 1
ATOM 1007 N N . GLU A 1 131 ? 2.588 -43.030 18.113 1.00 50.44 131 GLU A N 1
ATOM 1008 C CA . GLU A 1 131 ? 1.898 -44.123 18.790 1.00 50.44 131 GLU A CA 1
ATOM 1009 C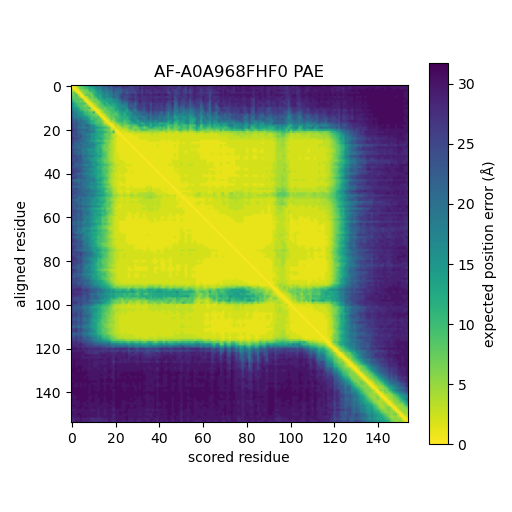 C . GLU A 1 131 ? 0.610 -44.409 18.024 1.00 50.44 131 GLU A C 1
ATOM 1011 O O . GLU A 1 131 ? -0.353 -43.665 18.162 1.00 50.44 131 GLU A O 1
ATOM 1016 N N . GLU A 1 132 ? 0.658 -45.408 17.142 1.00 52.09 132 GLU A N 1
ATOM 1017 C CA . GLU A 1 132 ? -0.381 -46.414 16.856 1.00 52.09 132 GLU A CA 1
ATOM 1018 C C . GLU A 1 132 ? -0.139 -47.027 15.460 1.00 52.09 132 GLU A C 1
ATOM 1020 O O . GLU A 1 132 ? 0.172 -46.304 14.518 1.00 52.09 132 GLU A O 1
ATOM 1025 N N . GLU A 1 133 ? -0.300 -48.361 15.378 1.00 46.50 133 GLU A N 1
ATOM 1026 C CA . GLU A 1 133 ? -0.200 -49.259 14.198 1.00 46.50 133 GLU A CA 1
ATOM 1027 C C . GLU A 1 133 ? 1.240 -49.751 13.879 1.00 46.50 133 GLU A C 1
ATOM 1029 O O . GLU A 1 133 ? 2.124 -48.956 13.589 1.00 46.50 133 GLU A O 1
ATOM 1034 N N . GLU A 1 134 ? 1.637 -51.033 13.927 1.00 42.09 134 GLU A N 1
ATOM 1035 C CA . GLU A 1 134 ? 1.009 -52.371 14.019 1.00 42.09 134 GLU A CA 1
ATOM 1036 C C . GLU A 1 134 ? 2.056 -53.328 14.675 1.00 42.09 134 GLU A C 1
ATOM 1038 O O . GLU A 1 134 ? 3.237 -52.997 14.722 1.00 42.09 134 GLU A O 1
ATOM 1043 N N . GLU A 1 135 ? 1.767 -54.476 15.301 1.00 44.34 135 GLU A N 1
ATOM 1044 C CA . GLU A 1 135 ? 1.371 -55.728 14.636 1.00 44.34 135 GLU A CA 1
ATOM 1045 C C . GLU A 1 135 ? 1.012 -56.791 15.707 1.00 44.34 135 GLU A C 1
ATO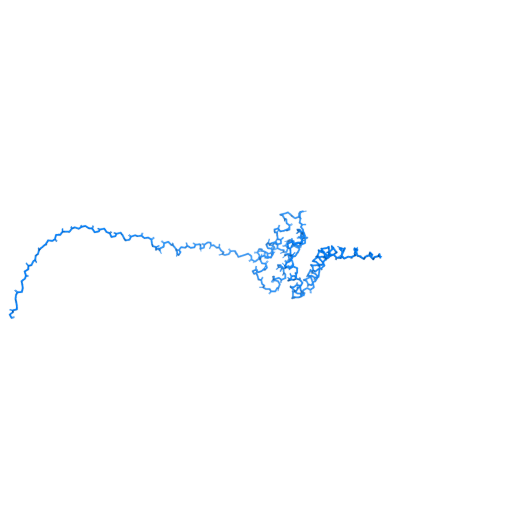M 1047 O O . GLU A 1 135 ? 1.882 -57.322 16.405 1.00 44.34 135 GLU A O 1
ATOM 1052 N N . SER A 1 136 ? -0.273 -57.135 15.845 1.00 44.19 136 SER A N 1
ATOM 1053 C CA . SER A 1 136 ? -0.694 -58.415 16.429 1.00 44.19 136 SER A CA 1
ATOM 1054 C C . SER A 1 136 ? -0.775 -59.437 15.295 1.00 44.19 136 SER A C 1
ATOM 1056 O O . SER A 1 136 ? -1.736 -59.451 14.528 1.00 44.19 136 SER A O 1
ATOM 1058 N N . SER A 1 137 ? 0.264 -60.257 15.168 1.00 41.75 137 SER A N 1
ATOM 1059 C CA . SER A 1 137 ? 0.325 -61.378 14.231 1.00 41.75 137 SER A CA 1
ATOM 1060 C C . SER A 1 137 ? -0.190 -62.642 14.921 1.00 41.75 137 SER A C 1
ATOM 1062 O O . SER A 1 137 ? 0.494 -63.237 15.757 1.00 41.75 137 SER A O 1
ATOM 1064 N N . ASP A 1 138 ? -1.429 -63.009 14.593 1.00 44.91 138 ASP A N 1
ATOM 1065 C CA . ASP A 1 138 ? -2.027 -64.306 14.898 1.00 44.91 138 ASP A CA 1
ATOM 1066 C C . ASP A 1 138 ? -1.367 -65.401 14.045 1.00 44.91 138 ASP A C 1
ATOM 1068 O O . ASP A 1 138 ? -1.385 -65.364 12.813 1.00 44.91 138 ASP A O 1
ATOM 1072 N N . GLY A 1 139 ? -0.800 -66.404 14.719 1.00 43.84 139 GLY A N 1
ATOM 1073 C CA . GLY A 1 139 ? -0.159 -67.573 14.121 1.00 43.84 139 GLY A CA 1
ATOM 1074 C C . GLY A 1 139 ? -0.558 -68.856 14.846 1.00 43.84 139 GLY A C 1
ATOM 1075 O O . GLY A 1 139 ? 0.158 -69.342 15.716 1.00 43.84 139 GLY A O 1
ATOM 1076 N N . GLU A 1 140 ? -1.719 -69.377 14.463 1.00 46.88 140 GLU A N 1
ATOM 1077 C CA . GLU A 1 140 ? -2.303 -70.683 14.788 1.00 46.88 140 GLU A CA 1
ATOM 1078 C C . GLU A 1 140 ? -1.365 -71.864 14.441 1.00 46.88 140 GLU A C 1
ATOM 1080 O O . GLU A 1 140 ? -0.984 -72.015 13.279 1.00 46.88 140 GLU A O 1
ATOM 1085 N N . ALA A 1 141 ? -1.063 -72.747 15.409 1.00 44.28 141 ALA A N 1
ATOM 1086 C CA . ALA A 1 141 ? -0.741 -74.164 15.163 1.00 44.28 141 ALA A CA 1
ATOM 1087 C C . ALA A 1 141 ? -0.713 -75.026 16.452 1.00 44.28 141 ALA A C 1
ATOM 1089 O O . ALA A 1 141 ? 0.254 -75.000 17.207 1.00 44.28 141 ALA A O 1
ATOM 1090 N N . GLY A 1 142 ? -1.711 -75.906 16.604 1.00 38.66 142 GLY A N 1
ATOM 1091 C CA . GLY A 1 142 ? -1.475 -77.329 16.907 1.00 38.66 142 GLY A CA 1
ATOM 1092 C C . GLY A 1 142 ? -1.436 -77.818 18.367 1.00 38.66 142 GLY A C 1
ATOM 1093 O O . GLY A 1 142 ? -0.370 -77.906 18.959 1.00 38.66 142 GLY A O 1
ATOM 1094 N N . GLY A 1 143 ? -2.584 -78.322 18.841 1.00 40.53 143 GLY A N 1
ATOM 1095 C CA . GLY A 1 143 ? -2.760 -79.711 19.316 1.00 40.53 143 GLY A CA 1
ATOM 1096 C C . GLY A 1 143 ? -2.216 -80.156 20.687 1.00 40.53 143 GLY A C 1
ATOM 1097 O O . GLY A 1 143 ? -1.013 -80.297 20.858 1.00 40.53 143 GLY A O 1
ATOM 1098 N N . ALA A 1 144 ? -3.133 -80.530 21.592 1.00 49.75 144 ALA A N 1
ATOM 1099 C CA . ALA A 1 144 ? -3.121 -81.729 22.462 1.00 49.75 144 ALA A CA 1
ATOM 1100 C C . ALA A 1 144 ? -4.345 -81.626 23.403 1.00 49.75 144 ALA A C 1
ATOM 1102 O O . ALA A 1 144 ? -4.493 -80.621 24.089 1.00 49.75 144 ALA A O 1
ATOM 1103 N N . ASP A 1 145 ? -5.374 -82.462 23.304 1.00 48.91 145 ASP A N 1
ATOM 1104 C CA . ASP A 1 145 ? -5.473 -83.896 23.636 1.00 48.91 145 ASP A CA 1
ATOM 1105 C C . ASP A 1 145 ? -6.290 -84.074 24.932 1.00 48.91 145 ASP A C 1
ATOM 1107 O O . ASP A 1 145 ? -5.989 -83.495 25.973 1.00 48.91 145 ASP A O 1
ATOM 1111 N N . ASP A 1 146 ? -7.385 -84.805 24.738 1.00 51.91 146 ASP A N 1
ATOM 1112 C CA . ASP A 1 146 ? -8.277 -85.549 25.626 1.00 51.91 146 ASP A CA 1
ATOM 1113 C C . ASP A 1 146 ? -8.142 -85.511 27.162 1.00 51.91 146 ASP A C 1
ATOM 1115 O O . ASP A 1 146 ? -7.082 -85.660 27.762 1.00 51.91 146 ASP A O 1
ATOM 1119 N N . GLY A 1 147 ? -9.310 -85.481 27.816 1.00 51.69 147 GLY A N 1
ATOM 1120 C CA . GLY A 1 147 ? -9.429 -85.731 29.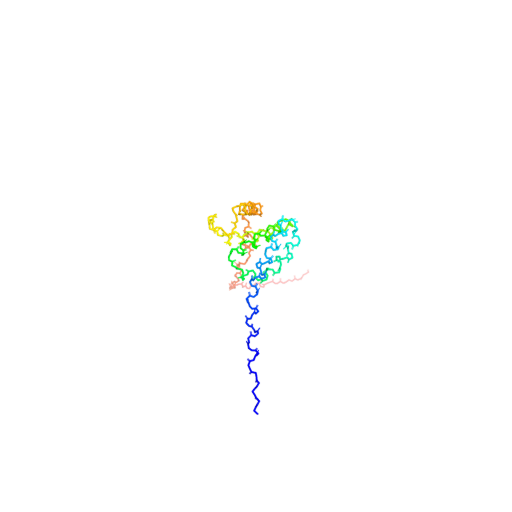253 1.00 51.69 147 GLY A CA 1
ATOM 1121 C C . GLY A 1 147 ? -10.838 -85.542 29.811 1.00 51.69 147 GLY A C 1
ATOM 1122 O O . GLY A 1 147 ? -11.063 -84.685 30.660 1.00 51.69 147 GLY A O 1
ATOM 1123 N N . ALA A 1 148 ? -11.799 -86.326 29.320 1.00 56.56 148 ALA A N 1
ATOM 1124 C CA . ALA A 1 148 ? -13.081 -86.551 29.987 1.00 56.56 148 ALA A CA 1
ATOM 1125 C C . ALA A 1 148 ? -12.870 -87.148 31.389 1.00 56.56 148 ALA A C 1
ATOM 1127 O O . ALA A 1 148 ? -12.036 -88.031 31.478 1.00 56.56 148 ALA A O 1
ATOM 1128 N N . GLU A 1 149 ? -13.637 -86.723 32.410 1.00 57.22 149 GLU A N 1
ATOM 1129 C CA . GLU A 1 149 ? -14.181 -87.514 33.550 1.00 57.22 149 GLU A CA 1
ATOM 1130 C C . GLU A 1 149 ? -15.154 -86.604 34.348 1.00 57.22 149 GLU A C 1
ATOM 1132 O O . GLU A 1 149 ? -14.787 -85.543 34.839 1.00 57.22 149 GLU A O 1
ATOM 1137 N N . ALA A 1 150 ? -16.469 -86.816 34.238 1.00 50.22 150 ALA A N 1
ATOM 1138 C CA . ALA A 1 150 ? -17.314 -87.618 35.137 1.00 50.22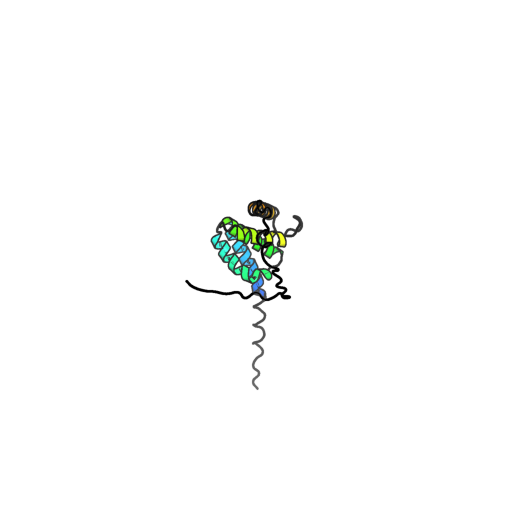 150 ALA A CA 1
ATOM 1139 C C . ALA A 1 150 ? -17.978 -86.797 36.271 1.00 50.22 150 ALA A C 1
ATOM 1141 O O . ALA A 1 150 ? -17.371 -86.447 37.278 1.00 50.22 150 ALA A O 1
ATOM 1142 N N . SER A 1 151 ? -19.284 -86.538 36.116 1.00 50.72 151 SER A N 1
ATOM 1143 C CA . SER A 1 151 ? -20.208 -86.309 37.242 1.00 50.72 151 SER A CA 1
ATOM 1144 C C . SER A 1 151 ? -20.346 -87.605 38.070 1.00 50.72 151 SER A C 1
ATOM 1146 O O . SER A 1 151 ? -20.083 -88.681 37.528 1.00 50.72 151 SER A O 1
ATOM 1148 N N . PRO A 1 152 ? -20.813 -87.567 39.335 1.00 61.81 152 PRO A N 1
ATOM 1149 C CA . PRO A 1 152 ? -22.259 -87.479 39.555 1.00 61.81 152 PRO A CA 1
ATOM 1150 C C . PRO A 1 152 ? -22.698 -86.676 40.790 1.00 61.81 152 PRO A C 1
ATOM 1152 O O . PRO A 1 152 ? -21.958 -86.428 41.737 1.00 61.81 152 PRO A O 1
ATOM 1155 N N . GLN A 1 153 ? -23.973 -86.307 40.727 1.00 51.03 153 GLN A N 1
ATOM 1156 C CA . GLN A 1 153 ? -24.792 -85.757 41.797 1.00 51.03 153 GLN A CA 1
ATOM 1157 C C . GLN A 1 153 ? -25.014 -86.792 42.908 1.00 51.03 153 GLN A C 1
ATOM 1159 O O . GLN A 1 153 ? -25.240 -87.972 42.624 1.00 51.03 153 GLN A O 1
ATOM 1164 N N . GLY A 1 154 ? -25.021 -86.308 44.146 1.00 57.22 154 GLY A N 1
ATOM 1165 C CA . GLY A 1 154 ? -25.628 -86.933 45.315 1.00 57.22 154 GLY A CA 1
ATOM 1166 C C . GLY A 1 154 ? -26.255 -85.842 46.162 1.00 57.22 154 GLY A C 1
ATOM 1167 O O . GLY A 1 154 ? -25.525 -84.866 46.444 1.00 57.22 154 GLY A O 1
#

Mean predicted aligned error: 14.76 Å